Protein AF-A0A1V9G5M2-F1 (afdb_monomer_lite)

Structure (mmCIF, N/CA/C/O backbone):
data_AF-A0A1V9G5M2-F1
#
_entry.id   AF-A0A1V9G5M2-F1
#
loop_
_atom_site.group_PDB
_atom_site.id
_atom_site.type_symbol
_atom_site.label_atom_id
_atom_site.label_alt_id
_atom_site.label_comp_id
_atom_site.label_asym_id
_atom_site.label_entity_id
_atom_site.label_seq_id
_atom_site.pdbx_PDB_ins_code
_atom_site.Cartn_x
_atom_site.Cartn_y
_atom_site.Cartn_z
_atom_site.occupancy
_atom_site.B_iso_or_equiv
_atom_site.auth_seq_id
_atom_site.auth_comp_id
_atom_site.auth_asym_id
_atom_site.auth_atom_id
_atom_site.pdbx_PDB_model_num
ATOM 1 N N . MET A 1 1 ? -4.266 -12.851 -1.386 1.00 86.81 1 MET A N 1
ATOM 2 C CA . MET A 1 1 ? -3.115 -11.934 -1.390 1.00 86.81 1 MET A CA 1
ATOM 3 C C . MET A 1 1 ? -3.038 -11.320 -2.775 1.00 86.81 1 MET A C 1
ATOM 5 O O . MET A 1 1 ? -3.282 -12.050 -3.735 1.00 86.81 1 MET A O 1
ATOM 9 N N . ILE A 1 2 ? -2.770 -10.018 -2.894 1.00 88.94 2 ILE A N 1
ATOM 10 C CA . ILE A 1 2 ? -2.559 -9.374 -4.200 1.00 88.94 2 ILE A CA 1
ATOM 11 C C . ILE A 1 2 ? -1.249 -9.927 -4.759 1.00 88.94 2 ILE A C 1
ATOM 13 O O . ILE A 1 2 ? -0.195 -9.683 -4.173 1.00 88.94 2 ILE A O 1
ATOM 17 N N . LYS A 1 3 ? -1.291 -10.699 -5.852 1.00 91.75 3 LYS A N 1
ATOM 18 C CA . LYS A 1 3 ? -0.035 -11.123 -6.480 1.00 91.75 3 LYS A CA 1
ATOM 19 C C . LYS A 1 3 ? 0.574 -9.943 -7.215 1.00 91.75 3 LYS A C 1
ATOM 21 O O . LYS A 1 3 ? -0.113 -9.236 -7.955 1.00 91.75 3 LYS A O 1
ATOM 26 N N . HIS A 1 4 ? 1.863 -9.763 -6.999 1.00 92.88 4 HIS A N 1
ATOM 27 C CA . HIS A 1 4 ? 2.612 -8.639 -7.512 1.00 92.88 4 HIS A CA 1
ATOM 28 C C . HIS A 1 4 ? 4.048 -9.061 -7.832 1.00 92.88 4 HIS A C 1
ATOM 30 O O . HIS A 1 4 ? 4.513 -10.121 -7.408 1.00 92.88 4 HIS A O 1
ATOM 36 N N . SER A 1 5 ? 4.734 -8.251 -8.625 1.00 92.88 5 SER A N 1
ATOM 37 C CA . SER A 1 5 ? 6.151 -8.420 -8.936 1.00 92.88 5 SER A CA 1
ATOM 38 C C . SER A 1 5 ? 6.835 -7.065 -9.030 1.00 92.88 5 SER A C 1
ATOM 40 O O . SER A 1 5 ? 6.222 -6.074 -9.423 1.00 92.88 5 SER A O 1
ATOM 42 N N . PHE A 1 6 ? 8.117 -7.019 -8.683 1.00 93.12 6 PHE A N 1
ATOM 43 C CA . PHE A 1 6 ? 8.923 -5.803 -8.735 1.00 93.12 6 PHE A CA 1
ATOM 44 C C . PHE A 1 6 ? 9.865 -5.836 -9.932 1.00 93.12 6 PHE A C 1
ATOM 46 O O . PHE A 1 6 ? 10.410 -6.884 -10.279 1.00 93.12 6 PHE A O 1
ATOM 53 N N . ARG A 1 7 ? 10.048 -4.687 -10.580 1.00 89.88 7 ARG A N 1
ATOM 54 C CA . ARG A 1 7 ? 10.915 -4.541 -11.751 1.00 89.88 7 ARG A CA 1
ATOM 55 C C . ARG A 1 7 ? 11.611 -3.189 -11.753 1.00 89.88 7 ARG A C 1
ATOM 57 O O . ARG A 1 7 ? 11.073 -2.202 -11.260 1.00 89.88 7 ARG A O 1
ATOM 64 N N . ILE A 1 8 ? 12.786 -3.143 -12.365 1.00 91.12 8 ILE A N 1
ATOM 65 C CA . ILE A 1 8 ? 13.437 -1.892 -12.755 1.00 91.12 8 ILE A CA 1
ATOM 66 C C . ILE A 1 8 ? 13.091 -1.643 -14.224 1.00 91.12 8 ILE A C 1
ATOM 68 O O . ILE A 1 8 ? 13.206 -2.555 -15.042 1.00 91.12 8 ILE A O 1
ATOM 72 N N . ASN A 1 9 ? 12.602 -0.448 -14.554 1.00 86.75 9 ASN A N 1
ATOM 73 C CA . ASN A 1 9 ? 12.292 -0.085 -15.937 1.00 86.75 9 ASN A CA 1
ATOM 74 C C . ASN A 1 9 ? 13.562 0.289 -16.727 1.00 86.75 9 ASN A C 1
ATOM 76 O O . ASN A 1 9 ? 14.647 0.406 -16.161 1.00 86.75 9 ASN A O 1
ATOM 80 N N . GLU A 1 10 ? 13.423 0.520 -18.034 1.00 86.31 10 GLU A N 1
ATOM 81 C CA . GLU A 1 10 ? 14.544 0.900 -18.913 1.00 86.31 10 GLU A CA 1
ATOM 82 C C . GLU A 1 10 ? 15.256 2.191 -18.470 1.00 86.31 10 GLU A C 1
ATOM 84 O O . GLU A 1 10 ? 16.443 2.366 -18.724 1.00 86.31 10 GLU A O 1
ATOM 89 N N . GLY A 1 11 ? 14.558 3.072 -17.746 1.00 88.12 11 GLY A N 1
ATOM 90 C CA . GLY A 1 11 ? 15.117 4.290 -17.157 1.00 88.12 11 GLY A CA 1
ATOM 91 C C . GLY A 1 11 ? 15.847 4.077 -15.826 1.00 88.12 11 GLY A C 1
ATOM 92 O O . GLY A 1 11 ? 16.218 5.053 -15.175 1.00 88.12 11 GLY A O 1
ATOM 93 N N . GLY A 1 12 ? 16.021 2.832 -15.375 1.00 88.75 12 GLY A N 1
ATOM 94 C CA . GLY A 1 12 ? 16.691 2.526 -14.112 1.00 88.75 12 GLY A CA 1
ATOM 95 C C . GLY A 1 12 ? 15.874 2.918 -12.880 1.00 88.75 12 GLY A C 1
ATOM 96 O O . GLY A 1 12 ? 16.451 3.216 -11.832 1.00 88.75 12 GLY A O 1
ATOM 97 N N . LEU A 1 13 ? 14.544 2.977 -13.001 1.00 90.06 13 LEU A N 1
ATOM 98 C CA . LEU A 1 13 ? 13.635 3.351 -11.920 1.00 90.06 13 LEU A CA 1
ATOM 99 C C . LEU A 1 13 ? 12.807 2.148 -11.451 1.00 90.06 13 LEU A C 1
ATOM 101 O O . LEU A 1 13 ? 12.371 1.345 -12.281 1.00 90.06 13 LEU A O 1
ATOM 105 N N . PRO A 1 14 ? 12.557 2.028 -10.136 1.00 92.06 14 PRO A N 1
ATOM 106 C CA . PRO A 1 14 ? 11.776 0.935 -9.591 1.00 92.06 14 PRO A CA 1
ATOM 107 C C . PRO A 1 14 ? 10.295 1.100 -9.943 1.00 92.06 14 PRO A C 1
ATOM 109 O O . PRO A 1 14 ? 9.755 2.205 -9.925 1.00 92.06 14 PRO A O 1
ATOM 112 N N . GLY A 1 15 ? 9.627 -0.013 -10.217 1.00 88.62 15 GLY A N 1
ATOM 113 C CA . GLY A 1 15 ? 8.179 -0.097 -10.360 1.00 88.62 15 GLY A CA 1
ATOM 114 C C . GLY A 1 15 ? 7.674 -1.483 -9.976 1.00 88.62 15 GLY A C 1
ATOM 115 O O . GLY A 1 15 ? 8.453 -2.428 -9.836 1.00 88.62 15 GLY A O 1
ATOM 116 N N . PHE A 1 16 ? 6.360 -1.619 -9.836 1.00 85.69 16 PHE A N 1
ATOM 117 C CA . PHE A 1 16 ? 5.730 -2.909 -9.587 1.00 85.69 16 PHE A CA 1
ATOM 118 C C . PHE A 1 16 ? 4.610 -3.202 -10.580 1.00 85.69 16 PHE A C 1
ATOM 120 O O . PHE A 1 16 ? 4.028 -2.300 -11.182 1.00 85.69 16 PHE A O 1
ATOM 127 N N . ALA A 1 17 ? 4.357 -4.489 -10.782 1.00 87.19 17 ALA A N 1
ATOM 128 C CA . ALA A 1 17 ? 3.242 -5.034 -11.535 1.00 87.19 17 ALA A CA 1
ATOM 129 C C . ALA A 1 17 ? 2.321 -5.784 -10.575 1.00 87.19 17 ALA A C 1
ATOM 131 O O . ALA A 1 17 ? 2.782 -6.344 -9.584 1.00 87.19 17 ALA A O 1
ATOM 132 N N . ILE A 1 18 ? 1.041 -5.846 -10.906 1.00 89.12 18 ILE A N 1
ATOM 133 C CA . ILE A 1 18 ? 0.003 -6.535 -10.136 1.00 89.12 18 ILE A CA 1
ATOM 134 C C . ILE A 1 18 ? -0.871 -7.359 -11.080 1.00 89.12 18 ILE A C 1
ATOM 136 O O . ILE A 1 18 ? -0.836 -7.159 -12.296 1.00 89.12 18 ILE A O 1
ATOM 140 N N . GLU A 1 19 ? -1.653 -8.297 -10.544 1.00 88.94 19 GLU A N 1
ATOM 141 C CA . GLU A 1 19 ? -2.654 -9.007 -11.353 1.00 88.94 19 GLU A CA 1
ATOM 142 C C . GLU A 1 19 ? -3.618 -8.018 -12.025 1.00 88.94 19 GLU A C 1
ATOM 144 O O . GLU A 1 19 ? -4.056 -7.053 -11.401 1.00 88.94 19 GLU A O 1
ATOM 149 N N . ASN A 1 20 ? -4.010 -8.298 -13.276 1.00 85.56 20 ASN A N 1
ATOM 150 C CA . ASN A 1 20 ? -4.823 -7.384 -14.087 1.00 85.56 20 ASN A CA 1
ATOM 151 C C . ASN A 1 20 ? -6.133 -6.969 -13.407 1.00 85.56 20 ASN A C 1
ATOM 153 O O . ASN A 1 20 ? -6.572 -5.847 -13.569 1.00 85.56 20 ASN A O 1
ATOM 157 N N . LYS A 1 21 ? -6.750 -7.834 -12.595 1.00 86.44 21 LYS A N 1
ATOM 158 C CA . LYS A 1 21 ? -7.976 -7.482 -11.859 1.00 86.44 21 LYS A CA 1
ATOM 159 C C . LYS A 1 21 ? -7.779 -6.412 -10.782 1.00 86.44 21 LYS A C 1
ATOM 161 O O . LYS A 1 21 ? -8.771 -5.983 -10.227 1.00 86.44 21 LYS A O 1
ATOM 166 N N . TYR A 1 22 ? -6.544 -6.036 -10.455 1.00 87.56 22 TYR A N 1
ATOM 167 C CA . TYR A 1 22 ? -6.212 -4.971 -9.509 1.00 87.56 22 TYR A CA 1
ATOM 168 C C . TYR A 1 22 ? -5.559 -3.774 -10.196 1.00 87.56 22 TYR A C 1
ATOM 170 O O . TYR A 1 22 ? -5.018 -2.931 -9.496 1.00 87.56 22 TYR A O 1
ATOM 178 N N . TRP A 1 23 ? -5.573 -3.699 -11.533 1.00 85.19 23 TRP A N 1
ATOM 179 C CA . TRP A 1 23 ? -4.812 -2.727 -12.330 1.00 85.19 23 TRP A CA 1
ATOM 180 C C . TRP A 1 23 ? -4.913 -1.272 -11.834 1.00 85.19 23 TRP A C 1
ATOM 182 O O . TRP A 1 23 ? -3.925 -0.551 -11.901 1.00 85.19 23 TRP A O 1
ATOM 192 N N . MET A 1 24 ? -6.048 -0.877 -11.252 1.00 83.81 24 MET A N 1
ATOM 193 C CA . MET A 1 24 ? -6.274 0.428 -10.614 1.00 83.81 24 MET A CA 1
ATOM 194 C C . MET A 1 24 ? -5.250 0.779 -9.517 1.00 83.81 24 MET A C 1
ATOM 196 O O . MET A 1 24 ? -4.924 1.940 -9.306 1.00 83.81 24 MET A O 1
ATOM 200 N N . LEU A 1 25 ? -4.677 -0.214 -8.828 1.00 85.94 25 LEU A N 1
ATOM 201 C CA . LEU A 1 25 ? -3.652 0.014 -7.802 1.00 85.94 25 LEU A CA 1
ATOM 202 C C . LEU A 1 25 ? -2.294 0.422 -8.381 1.00 85.94 25 LEU A C 1
ATOM 204 O O . LEU A 1 25 ? -1.402 0.785 -7.612 1.00 85.94 25 LEU A O 1
ATOM 208 N N . MET A 1 26 ? -2.108 0.365 -9.705 1.00 83.62 26 MET A N 1
ATOM 209 C CA . MET A 1 26 ? -0.888 0.882 -10.325 1.00 83.62 26 MET A CA 1
ATOM 210 C C . MET A 1 26 ? -0.707 2.369 -10.012 1.00 83.62 26 MET A C 1
ATOM 212 O O . MET A 1 26 ? 0.412 2.768 -9.735 1.00 83.62 26 MET A O 1
ATOM 216 N N . ASP A 1 27 ? -1.774 3.161 -9.906 1.00 83.50 27 ASP A N 1
ATOM 217 C CA . ASP A 1 27 ? -1.669 4.606 -9.643 1.00 83.50 27 ASP A CA 1
ATOM 218 C C . ASP A 1 27 ? -1.227 4.951 -8.210 1.00 83.50 27 ASP A C 1
ATOM 220 O O . ASP A 1 27 ? -0.862 6.092 -7.919 1.00 83.50 27 ASP A O 1
ATOM 224 N N . LEU A 1 28 ? -1.235 3.972 -7.298 1.00 82.81 28 LEU A N 1
ATOM 225 C CA . LEU A 1 28 ? -0.727 4.131 -5.932 1.00 82.81 28 LEU A CA 1
ATOM 226 C C . LEU A 1 28 ? 0.792 3.949 -5.841 1.00 82.81 28 LEU A C 1
ATOM 228 O O . LEU A 1 28 ? 1.372 4.124 -4.765 1.00 82.81 28 LEU A O 1
ATOM 232 N N . HIS A 1 29 ? 1.458 3.547 -6.929 1.00 80.12 29 HIS A N 1
ATOM 233 C CA . HIS A 1 29 ? 2.867 3.170 -6.900 1.00 80.12 29 HIS A CA 1
ATOM 234 C C . HIS A 1 2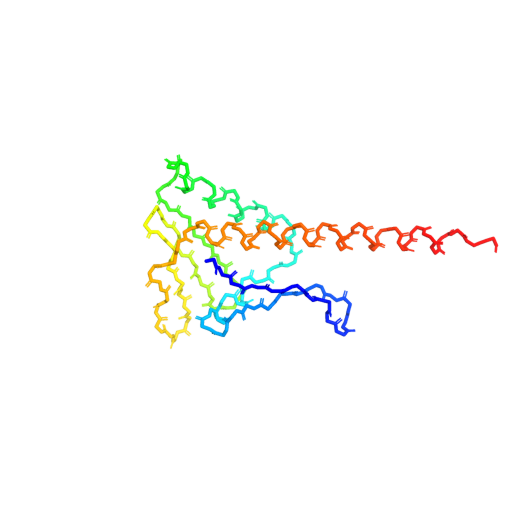9 ? 3.814 4.370 -6.717 1.00 80.12 29 HIS A C 1
ATOM 236 O O . HIS A 1 29 ? 4.436 4.888 -7.639 1.00 80.12 29 HIS A O 1
ATOM 242 N N . THR A 1 30 ? 3.974 4.824 -5.478 1.00 88.12 30 THR A N 1
ATOM 243 C CA . THR A 1 30 ? 4.971 5.839 -5.126 1.00 88.12 30 THR A CA 1
ATOM 244 C C . THR A 1 30 ? 6.366 5.242 -4.973 1.00 88.12 30 THR A C 1
ATOM 246 O O . THR A 1 30 ? 6.530 4.131 -4.481 1.00 88.12 30 THR A O 1
ATOM 249 N N . ARG A 1 31 ? 7.403 5.999 -5.338 1.00 91.06 31 ARG A N 1
ATOM 250 C CA . ARG A 1 31 ? 8.804 5.676 -5.008 1.00 91.06 31 ARG A CA 1
ATOM 251 C C . ARG A 1 31 ? 9.307 6.429 -3.773 1.00 91.06 31 ARG A C 1
ATOM 253 O O . ARG A 1 31 ? 10.437 6.207 -3.347 1.00 91.06 31 ARG A O 1
ATOM 260 N N . ASP A 1 32 ? 8.498 7.321 -3.192 1.00 92.19 32 ASP A N 1
ATOM 261 C CA . ASP A 1 32 ? 8.858 8.022 -1.959 1.00 92.19 32 ASP A CA 1
ATOM 262 C C . ASP A 1 32 ? 8.661 7.085 -0.761 1.00 92.19 32 ASP A C 1
ATOM 264 O O . ASP A 1 32 ? 7.545 6.832 -0.302 1.00 92.19 32 ASP A O 1
ATOM 268 N N . ILE A 1 33 ? 9.780 6.600 -0.223 1.00 94.50 33 ILE A N 1
ATOM 269 C CA . ILE A 1 33 ? 9.833 5.717 0.949 1.00 94.50 33 ILE A CA 1
ATOM 270 C C . ILE A 1 33 ? 9.047 6.283 2.143 1.00 94.50 33 ILE A C 1
ATOM 272 O O . ILE A 1 33 ? 8.479 5.514 2.920 1.00 94.50 33 ILE A O 1
ATOM 276 N N . ARG A 1 34 ? 8.998 7.609 2.325 1.00 94.94 34 ARG A N 1
ATOM 277 C CA . ARG A 1 34 ? 8.277 8.227 3.450 1.00 94.94 34 ARG A CA 1
ATOM 278 C C . ARG A 1 34 ? 6.771 8.069 3.290 1.00 94.94 34 ARG A C 1
ATOM 280 O O . ARG A 1 34 ? 6.095 7.780 4.274 1.00 94.94 34 ARG A O 1
ATOM 287 N N . ILE A 1 35 ? 6.269 8.212 2.065 1.00 93.25 35 ILE A N 1
ATOM 288 C CA . ILE A 1 35 ? 4.853 8.007 1.746 1.00 93.25 35 ILE A CA 1
ATOM 289 C C . ILE A 1 35 ? 4.493 6.533 1.939 1.00 93.25 35 ILE A C 1
ATOM 291 O O . ILE A 1 35 ? 3.535 6.239 2.648 1.00 93.25 35 ILE A O 1
ATOM 295 N N . VAL A 1 36 ? 5.306 5.604 1.423 1.00 94.88 36 VAL A N 1
ATOM 296 C CA . VAL A 1 36 ? 5.076 4.158 1.616 1.00 94.88 36 VAL A CA 1
ATOM 297 C C . VAL A 1 36 ? 5.030 3.791 3.104 1.00 94.88 36 VAL A C 1
ATOM 299 O O . VAL A 1 36 ? 4.122 3.089 3.541 1.00 94.88 36 VAL A O 1
ATOM 302 N N . LYS A 1 37 ? 5.962 4.308 3.917 1.00 96.56 37 LYS A N 1
ATOM 303 C CA . LYS A 1 37 ? 5.963 4.094 5.375 1.00 96.56 37 LYS A CA 1
ATOM 304 C C . LYS A 1 37 ? 4.716 4.651 6.060 1.00 96.56 37 LYS A C 1
ATOM 306 O O . LYS A 1 37 ? 4.207 4.012 6.976 1.00 96.56 37 LYS A O 1
ATOM 311 N N . LYS A 1 38 ? 4.236 5.826 5.636 1.00 95.81 38 LYS A N 1
ATOM 312 C CA . LYS A 1 38 ? 2.989 6.402 6.154 1.00 95.81 38 LYS A CA 1
ATOM 313 C C . LYS A 1 38 ? 1.807 5.481 5.846 1.00 95.81 38 LYS A C 1
ATOM 315 O O . LYS A 1 38 ? 1.076 5.143 6.764 1.00 95.81 38 LYS A O 1
ATOM 320 N N . ILE A 1 39 ? 1.680 5.022 4.600 1.00 95.12 39 ILE A N 1
ATOM 321 C CA . ILE A 1 39 ? 0.607 4.109 4.180 1.00 95.12 39 ILE A CA 1
ATOM 322 C C . ILE A 1 39 ? 0.621 2.822 5.013 1.00 95.12 39 ILE A C 1
ATOM 324 O O . ILE A 1 39 ? -0.413 2.419 5.533 1.00 95.12 39 ILE A O 1
ATOM 328 N N . ILE A 1 40 ? 1.792 2.201 5.189 1.00 97.25 40 ILE A N 1
ATOM 329 C CA . ILE A 1 40 ? 1.943 1.000 6.028 1.00 97.25 40 ILE A CA 1
ATOM 330 C C . ILE A 1 40 ? 1.434 1.260 7.445 1.00 97.25 40 ILE A C 1
ATOM 332 O O . ILE A 1 40 ? 0.646 0.470 7.955 1.00 97.25 40 ILE A O 1
ATOM 336 N N . LYS A 1 41 ? 1.852 2.373 8.057 1.00 97.75 41 LYS A N 1
ATOM 337 C CA . LYS A 1 41 ? 1.430 2.734 9.411 1.00 97.75 41 LYS A CA 1
ATOM 338 C C . LYS A 1 41 ? -0.085 2.927 9.495 1.00 97.75 41 LYS A C 1
ATOM 340 O O . LYS A 1 41 ? -0.703 2.412 10.417 1.00 97.75 41 LYS A O 1
ATOM 345 N N . ASP A 1 42 ? -0.677 3.635 8.537 1.00 96.88 42 ASP A N 1
ATOM 346 C CA . ASP A 1 42 ? -2.119 3.889 8.518 1.00 96.88 42 ASP A CA 1
ATOM 347 C C . ASP A 1 42 ? -2.914 2.569 8.400 1.00 96.88 42 ASP A C 1
ATOM 349 O O . ASP A 1 42 ? -3.904 2.372 9.104 1.00 96.88 42 ASP A O 1
ATOM 353 N N . LEU A 1 43 ? -2.445 1.623 7.576 1.00 97.25 43 LEU A N 1
ATOM 354 C CA . LEU A 1 43 ? -3.040 0.285 7.448 1.00 97.25 43 LEU A CA 1
ATOM 355 C C . LEU A 1 43 ? -2.884 -0.557 8.725 1.00 97.25 43 LEU A C 1
ATOM 357 O O . LEU A 1 43 ? -3.815 -1.263 9.109 1.00 97.25 43 LEU A O 1
ATOM 361 N N . GLU A 1 44 ? -1.728 -0.489 9.390 1.00 98.06 44 GLU A N 1
ATOM 362 C CA . GLU A 1 44 ? -1.499 -1.155 10.679 1.00 98.06 44 GLU A CA 1
ATOM 363 C C . GLU A 1 44 ? -2.421 -0.598 11.769 1.00 98.06 44 GLU A C 1
ATOM 365 O O . GLU A 1 44 ? -3.015 -1.378 12.510 1.00 98.06 44 GLU A O 1
ATOM 370 N N . SER A 1 45 ? -2.614 0.722 11.823 1.00 97.94 45 SER A N 1
ATOM 371 C CA . SER A 1 45 ? -3.551 1.351 12.760 1.00 97.94 45 SER A CA 1
ATOM 372 C C . SER A 1 45 ? -5.001 0.913 12.521 1.00 97.94 45 SER A C 1
ATOM 374 O O . SER A 1 45 ? -5.733 0.723 13.489 1.00 97.94 45 SER A O 1
ATOM 376 N N . VAL A 1 46 ? -5.418 0.687 11.268 1.00 97.62 46 VAL A N 1
ATOM 377 C CA . VAL A 1 46 ? -6.740 0.100 10.964 1.00 97.62 46 VAL A CA 1
ATOM 378 C C . VAL A 1 46 ? -6.835 -1.345 11.458 1.00 97.62 46 VAL A C 1
ATOM 380 O O . VAL A 1 46 ? -7.833 -1.723 12.062 1.00 97.62 46 VAL A O 1
ATOM 383 N N . ILE A 1 47 ? -5.809 -2.167 11.214 1.00 96.81 47 ILE A N 1
ATOM 384 C CA . ILE A 1 47 ? -5.795 -3.582 11.633 1.00 96.81 47 ILE A CA 1
ATOM 385 C C . ILE A 1 47 ? -5.812 -3.720 13.160 1.00 96.81 47 ILE A C 1
ATOM 387 O O . ILE A 1 47 ? -6.425 -4.647 13.684 1.00 96.81 47 ILE A O 1
ATOM 391 N N . ASN A 1 48 ? -5.157 -2.798 13.864 1.00 97.00 48 ASN A N 1
ATOM 392 C CA . ASN A 1 48 ? -5.075 -2.780 15.322 1.00 97.00 48 ASN A CA 1
ATOM 393 C C . ASN A 1 48 ? -6.258 -2.055 15.995 1.00 97.00 48 ASN A C 1
ATOM 395 O O . ASN A 1 48 ? -6.205 -1.828 17.203 1.00 97.00 48 ASN A O 1
ATOM 399 N N . ASP A 1 49 ? -7.296 -1.673 15.239 1.00 95.44 49 ASP A N 1
ATOM 400 C CA . ASP A 1 49 ? -8.455 -0.901 15.715 1.00 95.44 49 ASP A CA 1
ATOM 401 C C . ASP A 1 49 ? -8.076 0.429 16.419 1.00 95.44 49 ASP A C 1
ATOM 403 O O . ASP A 1 49 ? -8.821 0.952 17.250 1.00 95.44 49 ASP A O 1
ATOM 407 N N . GLU A 1 50 ? -6.917 1.011 16.090 1.00 97.38 50 GLU A N 1
ATOM 408 C CA . GLU A 1 50 ? -6.483 2.322 16.600 1.00 97.38 50 GLU A CA 1
ATOM 409 C C . GLU A 1 50 ? -7.231 3.470 15.908 1.00 97.38 50 GLU A C 1
ATOM 411 O O . GLU A 1 50 ? -7.445 4.533 16.496 1.00 97.38 50 GLU A O 1
ATOM 416 N N . VAL A 1 51 ? -7.623 3.250 14.650 1.00 95.81 51 VAL A N 1
ATOM 417 C CA . VAL A 1 51 ? -8.445 4.157 13.846 1.00 95.81 51 VAL A CA 1
ATOM 418 C C . VAL A 1 51 ? -9.541 3.369 13.135 1.00 95.81 51 VAL A C 1
ATOM 420 O O . VAL A 1 51 ? -9.356 2.212 12.768 1.00 95.81 51 VAL A O 1
ATOM 423 N N . GLU A 1 52 ? -10.688 4.006 12.906 1.00 95.75 52 GLU A N 1
ATOM 424 C CA . GLU A 1 52 ? -11.820 3.365 12.224 1.00 95.75 52 GLU A CA 1
ATOM 425 C C . GLU A 1 52 ? -11.545 3.139 10.730 1.00 95.75 52 GLU A C 1
ATOM 427 O O . GLU A 1 52 ? -11.923 2.107 10.164 1.00 95.75 52 GLU A O 1
ATOM 432 N N . LYS A 1 53 ? -10.880 4.111 10.096 1.00 95.81 53 LYS A N 1
ATOM 433 C CA . LYS A 1 53 ? -10.532 4.069 8.681 1.00 95.81 53 LYS A CA 1
ATOM 434 C C . LYS A 1 53 ? -9.238 4.814 8.360 1.00 95.81 53 LYS A C 1
ATOM 436 O O . LYS A 1 53 ? -8.858 5.746 9.067 1.00 95.81 53 LYS A O 1
ATOM 441 N N . ALA A 1 54 ? -8.608 4.408 7.264 1.00 95.81 54 ALA A N 1
ATOM 442 C CA . ALA A 1 54 ? -7.473 5.066 6.635 1.00 95.81 54 ALA A CA 1
ATOM 443 C C . ALA A 1 54 ? -7.799 5.402 5.178 1.00 95.81 54 ALA A C 1
ATOM 445 O O . ALA A 1 54 ? -8.389 4.593 4.461 1.00 95.81 54 ALA A O 1
ATOM 446 N N . GLU A 1 55 ? -7.374 6.583 4.750 1.00 93.81 55 GLU A N 1
ATOM 447 C CA . GLU A 1 55 ? -7.608 7.123 3.415 1.00 93.81 55 GLU A CA 1
ATOM 448 C C . GLU A 1 55 ? -6.259 7.293 2.709 1.00 93.81 55 GLU A C 1
ATOM 450 O O . GLU A 1 55 ? -5.341 7.928 3.241 1.00 93.81 55 GLU A O 1
ATOM 455 N N . ILE A 1 56 ? -6.108 6.672 1.540 1.00 91.88 56 ILE A N 1
ATOM 456 C CA . ILE A 1 56 ? -4.857 6.638 0.779 1.00 91.88 56 ILE A CA 1
ATOM 457 C C . ILE A 1 56 ? -5.118 7.208 -0.612 1.00 91.88 56 ILE A C 1
ATOM 459 O O . ILE A 1 56 ? -5.849 6.622 -1.409 1.00 91.88 56 ILE A O 1
ATOM 463 N N . GLU A 1 57 ? -4.482 8.335 -0.912 1.00 87.94 57 GLU A N 1
ATOM 464 C CA . GLU A 1 57 ? -4.557 8.992 -2.217 1.00 87.94 57 GLU A CA 1
ATOM 465 C C . GLU A 1 57 ? -3.424 8.519 -3.139 1.00 87.94 57 GLU A C 1
ATOM 467 O O . GLU A 1 57 ? -2.252 8.470 -2.750 1.00 87.94 57 GLU A O 1
ATOM 472 N N . GLY A 1 58 ? -3.786 8.158 -4.369 1.00 82.38 58 GLY A N 1
ATOM 473 C CA . GLY A 1 58 ? -2.877 7.953 -5.491 1.00 82.38 58 GLY A CA 1
ATOM 474 C C . GLY A 1 58 ? -2.545 9.257 -6.211 1.00 82.38 58 GLY A C 1
ATOM 475 O O . GLY A 1 58 ? -2.983 10.334 -5.819 1.00 82.38 58 GLY A O 1
ATOM 476 N N . TYR A 1 59 ? -1.749 9.159 -7.275 1.00 71.75 59 TYR A N 1
ATOM 477 C CA . TYR A 1 59 ? -1.212 10.347 -7.946 1.00 71.75 59 TYR A CA 1
ATOM 478 C C . TYR A 1 59 ? -2.188 11.057 -8.885 1.00 71.75 59 TYR A C 1
ATOM 480 O O . TYR A 1 59 ? -2.156 12.283 -8.935 1.00 71.75 59 TYR A O 1
ATOM 488 N N . ASP A 1 60 ? -3.032 10.312 -9.604 1.00 66.06 60 ASP A N 1
ATOM 489 C CA . ASP A 1 60 ? -3.857 10.896 -10.669 1.00 66.0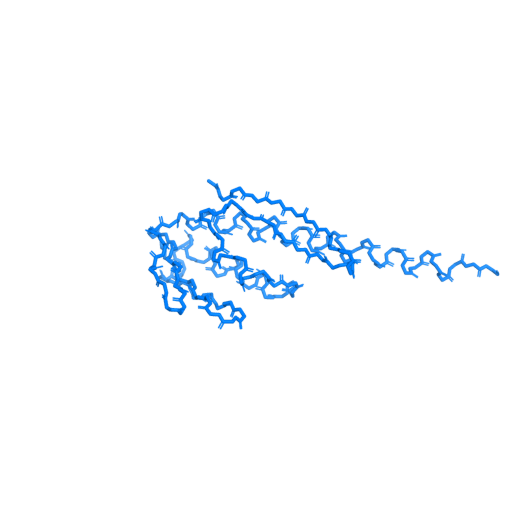6 60 ASP A CA 1
ATOM 490 C C . ASP A 1 60 ? -5.363 10.782 -10.406 1.00 66.06 60 ASP A C 1
ATOM 492 O O . ASP A 1 60 ? -6.074 11.779 -10.503 1.00 66.06 60 ASP A O 1
ATOM 496 N N . ILE A 1 61 ? -5.875 9.590 -10.082 1.00 66.88 61 ILE A N 1
ATOM 497 C CA . ILE A 1 61 ? -7.334 9.355 -10.082 1.00 66.88 61 ILE A CA 1
ATOM 498 C C . ILE A 1 61 ? -7.825 8.335 -9.055 1.00 66.88 61 ILE A C 1
ATOM 500 O O . ILE A 1 61 ? -9.032 8.103 -8.958 1.00 66.88 61 ILE A O 1
ATOM 504 N N . THR A 1 62 ? -6.905 7.713 -8.319 1.00 83.31 62 THR A N 1
ATOM 505 C CA . THR A 1 62 ? -7.206 6.566 -7.464 1.00 83.31 62 THR A CA 1
ATOM 506 C C . THR A 1 62 ? -7.183 6.965 -5.996 1.00 83.31 62 THR A C 1
ATOM 508 O O . THR A 1 62 ? -6.217 7.552 -5.518 1.00 83.31 62 THR A O 1
ATOM 511 N N . TYR A 1 63 ? -8.236 6.610 -5.272 1.00 88.50 63 TYR A N 1
ATOM 512 C CA . TYR A 1 63 ? -8.384 6.795 -3.835 1.00 88.50 63 TYR A CA 1
ATOM 513 C C . TYR A 1 63 ? -8.750 5.454 -3.197 1.00 88.50 63 TYR A C 1
ATOM 515 O O . TYR A 1 63 ? -9.573 4.715 -3.735 1.00 88.50 63 TYR A O 1
ATOM 523 N N . VAL A 1 64 ? -8.141 5.110 -2.065 1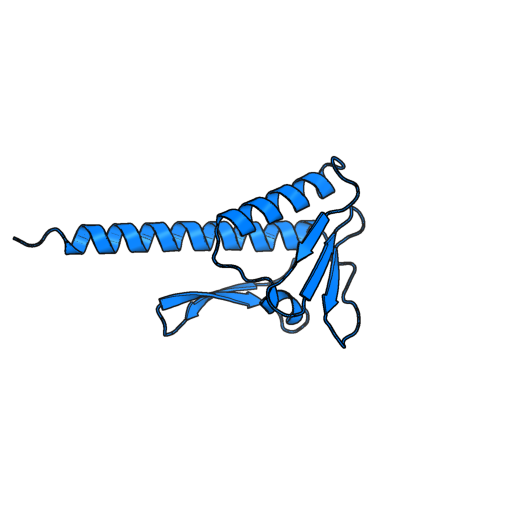.00 92.44 64 VAL A N 1
ATOM 524 C CA . VAL A 1 64 ? -8.434 3.872 -1.337 1.00 92.44 64 VAL A CA 1
ATOM 525 C C . VAL A 1 64 ? -8.877 4.198 0.077 1.00 92.44 64 VAL A C 1
ATOM 527 O O . VAL A 1 64 ? -8.139 4.828 0.829 1.00 92.44 64 VAL A O 1
ATOM 530 N N . GLU A 1 65 ? -10.055 3.712 0.456 1.00 94.44 65 GLU A N 1
ATOM 531 C CA . GLU A 1 65 ? -10.536 3.751 1.837 1.00 94.44 65 GLU A CA 1
ATOM 532 C C . GLU A 1 65 ? -10.420 2.355 2.443 1.00 94.44 65 GLU A C 1
ATOM 534 O O . GLU A 1 65 ? -11.029 1.407 1.950 1.00 94.44 65 GLU A O 1
ATOM 539 N N . CYS A 1 66 ? -9.649 2.217 3.516 1.00 96.25 66 CYS A N 1
ATOM 540 C CA . CYS A 1 66 ? -9.488 0.970 4.252 1.00 96.25 66 CYS A CA 1
ATOM 541 C C . CYS A 1 66 ? -10.129 1.077 5.632 1.00 96.25 66 CYS A C 1
ATOM 543 O O . CYS A 1 66 ? -9.821 1.988 6.392 1.00 96.25 66 CYS A O 1
ATOM 545 N N . SER A 1 67 ? -10.965 0.102 5.977 1.00 96.50 67 SER A N 1
ATOM 546 C CA . SER A 1 67 ? -11.503 -0.117 7.325 1.00 96.50 67 SER A CA 1
ATOM 547 C C . SER A 1 67 ? -11.262 -1.567 7.738 1.00 96.50 67 SER A C 1
ATOM 549 O O . SER A 1 67 ? -10.847 -2.385 6.916 1.00 96.50 67 SER A O 1
ATOM 551 N N . LYS A 1 68 ? -11.609 -1.949 8.970 1.00 93.88 68 LYS A N 1
ATOM 552 C CA . LYS A 1 68 ? -11.534 -3.355 9.420 1.00 93.88 68 LYS A CA 1
ATOM 553 C C . LYS A 1 68 ? -12.269 -4.359 8.515 1.00 93.88 68 LYS A C 1
ATOM 555 O O . LYS A 1 68 ? -11.943 -5.542 8.510 1.00 93.88 68 LYS A O 1
ATOM 560 N N . ASN A 1 69 ? -13.247 -3.895 7.731 1.00 94.38 69 ASN A N 1
ATOM 561 C CA . ASN A 1 69 ? -14.025 -4.729 6.813 1.00 94.38 69 ASN A CA 1
ATOM 562 C C . ASN A 1 69 ? -13.328 -4.951 5.457 1.00 94.38 69 ASN A C 1
ATOM 564 O O . ASN A 1 69 ? -13.808 -5.738 4.641 1.00 94.38 69 ASN A O 1
ATOM 568 N N . GLY A 1 70 ? -12.213 -4.264 5.206 1.00 95.81 70 GLY A N 1
ATOM 569 C CA . GLY A 1 70 ? -11.486 -4.285 3.945 1.00 95.81 70 GLY A CA 1
ATOM 570 C C . GLY A 1 70 ? -11.273 -2.892 3.360 1.00 95.81 70 GLY A C 1
ATOM 571 O O . GLY A 1 70 ? -11.727 -1.881 3.897 1.00 95.81 70 GLY A O 1
ATOM 572 N N . CYS A 1 71 ? -10.566 -2.873 2.238 1.00 94.75 71 CYS A N 1
ATOM 573 C CA . CYS A 1 71 ? -10.280 -1.703 1.432 1.00 94.75 71 CYS A CA 1
ATOM 574 C C . CYS A 1 71 ? -11.200 -1.643 0.211 1.00 94.75 71 CYS A C 1
ATOM 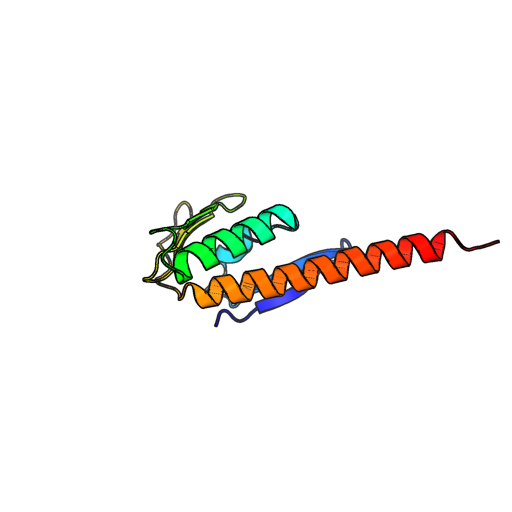576 O O . CYS A 1 71 ? -11.403 -2.653 -0.476 1.00 94.75 71 CYS A O 1
ATOM 578 N N . LEU A 1 72 ? -11.718 -0.449 -0.054 1.00 93.56 72 LEU A N 1
ATOM 579 C CA . LEU A 1 72 ? -12.461 -0.073 -1.249 1.00 93.56 72 LEU A CA 1
ATOM 580 C C . LEU A 1 72 ? -11.585 0.854 -2.091 1.00 93.56 72 LEU A C 1
ATOM 582 O O . LEU A 1 72 ? -11.010 1.805 -1.567 1.00 93.56 72 LEU A O 1
ATOM 586 N N . ILE A 1 73 ? -11.473 0.563 -3.383 1.00 90.81 73 ILE A N 1
ATOM 587 C CA . ILE A 1 73 ? -10.702 1.349 -4.348 1.00 90.81 73 ILE A CA 1
ATOM 588 C C . ILE A 1 73 ? -11.685 2.133 -5.208 1.00 90.81 73 ILE A C 1
ATOM 590 O O . ILE A 1 73 ? -12.600 1.553 -5.796 1.00 90.81 73 ILE A O 1
ATOM 594 N N . TYR A 1 74 ? -11.469 3.436 -5.296 1.00 88.31 74 TYR A N 1
ATOM 595 C CA . TYR A 1 74 ? -12.264 4.382 -6.058 1.00 88.31 74 TYR A CA 1
ATOM 596 C C . TYR A 1 74 ? -11.391 4.981 -7.152 1.00 88.31 74 TYR A C 1
ATOM 598 O O . TYR A 1 74 ? -10.307 5.482 -6.863 1.00 88.31 74 TYR A O 1
ATOM 606 N N . CYS A 1 75 ? -11.880 4.967 -8.387 1.00 81.50 75 CYS A N 1
ATOM 607 C CA . CYS A 1 75 ? -11.223 5.607 -9.520 1.00 81.50 75 CYS A CA 1
ATOM 608 C C . CYS A 1 75 ? -12.185 6.598 -10.172 1.00 81.50 75 CYS A C 1
ATOM 610 O O . CYS A 1 75 ? -13.388 6.342 -10.262 1.00 81.50 75 CYS A O 1
ATOM 612 N N . SER A 1 76 ? -11.677 7.738 -10.642 1.00 70.75 76 SER A N 1
ATOM 613 C CA . SER A 1 76 ? -12.523 8.709 -11.339 1.00 70.75 76 SER A CA 1
ATOM 614 C C . SER A 1 76 ? -13.105 8.096 -12.620 1.00 70.75 76 SER A C 1
ATOM 616 O O . SER A 1 76 ? -12.372 7.835 -13.572 1.00 70.75 76 SER A O 1
ATOM 618 N N . GLY A 1 77 ? -14.424 7.900 -12.659 1.00 66.38 77 GLY A N 1
ATOM 619 C CA . GLY A 1 77 ? -15.130 7.426 -13.852 1.00 66.38 77 GLY A CA 1
ATOM 620 C C . GLY A 1 77 ? -15.287 5.907 -13.987 1.00 66.38 77 GLY A C 1
ATOM 621 O O . GLY A 1 77 ? -15.841 5.479 -14.996 1.00 66.38 77 GLY A O 1
ATOM 622 N N . GLU A 1 78 ? -14.873 5.109 -12.997 1.00 64.56 78 GLU A N 1
ATOM 623 C CA . GLU A 1 78 ? -15.094 3.652 -12.974 1.00 64.56 78 GLU A CA 1
ATOM 624 C C . GLU A 1 78 ? -15.799 3.163 -11.696 1.00 64.56 78 GLU A C 1
ATOM 626 O O . GLU A 1 78 ? -15.922 3.892 -10.708 1.00 64.56 78 GLU A O 1
ATOM 631 N N . ASP A 1 79 ? -16.276 1.912 -11.739 1.00 67.56 79 ASP A N 1
ATOM 632 C CA . ASP A 1 79 ? -16.869 1.207 -10.602 1.00 67.56 79 ASP A CA 1
ATOM 633 C C . ASP A 1 79 ? -15.874 1.057 -9.439 1.00 67.56 79 ASP A C 1
ATOM 635 O O . ASP A 1 79 ? -14.670 0.870 -9.619 1.00 67.56 79 ASP A O 1
ATOM 639 N N . THR A 1 80 ? -16.399 1.084 -8.214 1.00 80.88 80 THR A N 1
ATOM 640 C CA . THR A 1 80 ? -15.630 0.802 -6.996 1.00 80.88 80 THR A CA 1
ATOM 641 C C . THR A 1 80 ? -15.202 -0.668 -6.953 1.00 80.88 80 THR A C 1
ATOM 643 O O . THR A 1 80 ? -16.024 -1.567 -7.134 1.00 80.88 80 THR A O 1
ATOM 646 N N . MET A 1 81 ? -13.935 -0.937 -6.631 1.00 87.19 81 MET A N 1
ATOM 647 C CA . MET A 1 81 ? -13.428 -2.299 -6.435 1.00 87.19 81 MET A CA 1
ATOM 648 C C . MET A 1 81 ? -13.274 -2.625 -4.946 1.00 87.19 81 MET A C 1
ATOM 650 O O . MET A 1 81 ? -12.547 -1.944 -4.227 1.00 87.19 81 MET A O 1
ATOM 654 N N . GLY A 1 82 ? -13.908 -3.710 -4.488 1.00 87.50 82 GLY A N 1
ATOM 655 C CA . GLY A 1 82 ? -13.738 -4.245 -3.132 1.00 87.50 82 GLY A CA 1
ATOM 656 C C . GLY A 1 82 ? -14.983 -4.954 -2.576 1.00 87.50 82 GLY A C 1
ATOM 657 O O . GLY A 1 82 ? -15.929 -5.190 -3.327 1.00 87.50 82 GLY A O 1
ATOM 658 N N . PRO A 1 83 ? -14.989 -5.330 -1.280 1.00 93.06 83 PRO A N 1
ATOM 659 C CA . PRO A 1 83 ? -13.914 -5.139 -0.304 1.00 93.06 83 PRO A CA 1
ATOM 660 C C . PRO A 1 83 ? -12.746 -6.117 -0.509 1.00 93.06 83 PRO A C 1
ATOM 662 O O . PRO A 1 83 ? -12.932 -7.323 -0.677 1.00 93.06 83 PRO A O 1
ATOM 665 N N . ILE A 1 84 ? -11.520 -5.595 -0.470 1.00 93.62 84 ILE A N 1
ATOM 666 C CA . ILE A 1 84 ? -10.280 -6.386 -0.485 1.00 93.62 84 ILE A CA 1
ATOM 667 C C . ILE A 1 84 ? -9.715 -6.432 0.943 1.00 93.62 84 ILE A C 1
ATOM 669 O O . ILE A 1 84 ? -9.707 -5.400 1.604 1.00 93.62 84 ILE A O 1
ATOM 673 N N . PRO A 1 85 ? -9.205 -7.567 1.452 1.00 96.75 85 PRO A N 1
ATOM 674 C CA . PRO A 1 85 ? -8.642 -7.616 2.803 1.00 96.75 85 PRO A CA 1
ATOM 675 C C . PRO A 1 85 ? -7.525 -6.584 3.027 1.00 96.75 85 PRO A C 1
ATOM 677 O O . PRO A 1 85 ? -6.574 -6.534 2.244 1.00 96.75 85 PRO A O 1
ATOM 680 N N . VAL A 1 86 ? -7.597 -5.821 4.127 1.00 96.56 86 VAL A N 1
ATOM 681 C CA . VAL A 1 86 ? -6.594 -4.792 4.490 1.00 96.56 86 VAL A CA 1
ATOM 682 C C . VAL A 1 86 ? -5.189 -5.382 4.561 1.00 96.56 86 VAL A C 1
ATOM 684 O O . VAL A 1 86 ? -4.233 -4.790 4.064 1.00 96.56 86 VAL A O 1
ATOM 687 N N . GLN A 1 87 ? -5.073 -6.606 5.087 1.00 97.38 87 GLN A N 1
ATOM 688 C CA . GLN A 1 87 ? -3.803 -7.322 5.164 1.00 97.38 87 GLN A CA 1
ATOM 689 C C . GLN A 1 87 ? -3.122 -7.454 3.795 1.00 97.38 87 GLN A C 1
ATOM 691 O O . GLN A 1 87 ? -1.908 -7.352 3.705 1.00 97.38 87 GLN A O 1
ATOM 696 N N . TRP A 1 88 ? -3.879 -7.620 2.705 1.00 95.69 88 TRP A N 1
ATOM 697 C CA . TRP A 1 88 ? -3.278 -7.776 1.378 1.00 95.69 88 TRP A CA 1
ATOM 698 C C . TRP A 1 88 ? -2.662 -6.475 0.859 1.00 95.69 88 TRP A C 1
ATOM 700 O O . TRP A 1 88 ? -1.679 -6.535 0.124 1.00 95.69 88 TRP A O 1
ATOM 710 N N . PHE A 1 89 ? -3.226 -5.322 1.230 1.00 94.00 89 PHE A N 1
ATOM 711 C CA . PHE A 1 89 ? -2.619 -4.019 0.960 1.00 94.00 89 PHE A CA 1
ATOM 712 C C . PHE A 1 89 ? -1.368 -3.821 1.809 1.00 94.00 89 PHE A C 1
ATOM 714 O O . PHE A 1 89 ? -0.339 -3.393 1.291 1.00 94.00 89 PHE A O 1
ATOM 721 N N . LEU A 1 90 ? -1.444 -4.173 3.095 1.00 96.19 90 LEU A N 1
ATOM 722 C CA . LEU A 1 90 ? -0.309 -4.071 4.006 1.00 96.19 90 LEU A CA 1
ATOM 723 C C . LEU A 1 90 ? 0.886 -4.890 3.500 1.00 96.19 90 LEU A C 1
ATOM 725 O O . LEU A 1 90 ? 1.998 -4.369 3.451 1.00 96.19 90 LEU A O 1
ATOM 729 N N . ASP A 1 91 ? 0.646 -6.132 3.077 1.00 96.31 91 ASP A N 1
ATOM 730 C CA . ASP A 1 91 ? 1.680 -7.015 2.530 1.00 96.31 91 ASP A CA 1
ATOM 731 C C . ASP A 1 91 ? 2.304 -6.414 1.259 1.00 96.31 91 ASP A C 1
ATOM 733 O O . ASP A 1 91 ? 3.521 -6.265 1.186 1.00 96.31 91 ASP A O 1
ATOM 737 N N . LEU A 1 92 ? 1.478 -5.959 0.304 1.00 94.75 92 LEU A N 1
ATOM 738 C CA . LEU A 1 92 ? 1.944 -5.301 -0.925 1.00 94.75 92 LEU A CA 1
ATOM 739 C C . LEU A 1 92 ? 2.865 -4.107 -0.627 1.00 94.75 92 LEU A C 1
ATOM 741 O O . LEU A 1 92 ? 3.939 -3.989 -1.218 1.00 94.75 92 LEU A O 1
ATOM 745 N N . PHE A 1 93 ? 2.460 -3.210 0.278 1.00 95.06 93 PHE A N 1
ATOM 746 C CA . PHE A 1 93 ? 3.255 -2.021 0.586 1.00 95.06 93 PHE A CA 1
ATOM 747 C C . PHE A 1 93 ? 4.512 -2.342 1.402 1.00 95.06 93 PHE A C 1
ATOM 749 O O . PHE A 1 93 ? 5.529 -1.673 1.210 1.00 95.06 93 PHE A O 1
ATOM 756 N N . LYS A 1 94 ? 4.491 -3.367 2.264 1.00 97.00 94 LYS A N 1
ATOM 757 C CA . LYS A 1 94 ? 5.690 -3.852 2.972 1.00 97.00 94 LYS A CA 1
ATOM 758 C C . LYS A 1 94 ? 6.717 -4.433 2.008 1.00 97.00 94 LYS A C 1
ATOM 760 O O . LYS A 1 94 ? 7.886 -4.047 2.068 1.00 97.00 94 LYS A O 1
ATOM 765 N N . ASP A 1 95 ? 6.275 -5.286 1.093 1.00 96.44 95 ASP A N 1
ATOM 766 C CA . ASP A 1 95 ? 7.134 -5.879 0.069 1.00 96.44 95 ASP A CA 1
ATOM 767 C C . ASP A 1 95 ? 7.710 -4.791 -0.852 1.00 96.44 95 ASP A C 1
ATOM 769 O O . ASP A 1 95 ? 8.906 -4.780 -1.160 1.00 96.44 95 ASP A O 1
ATOM 773 N N . TRP A 1 96 ? 6.890 -3.799 -1.210 1.00 95.50 96 TRP A N 1
ATOM 774 C CA . TRP A 1 96 ? 7.332 -2.654 -1.998 1.00 95.50 96 TRP A CA 1
ATOM 775 C C . TRP A 1 96 ? 8.353 -1.775 -1.266 1.00 95.50 96 TRP A C 1
ATOM 777 O O . TRP A 1 96 ? 9.369 -1.389 -1.849 1.00 95.50 96 TRP A O 1
ATOM 787 N N . LEU A 1 97 ? 8.136 -1.492 0.022 1.00 96.50 97 LEU A N 1
ATOM 788 C CA . LEU A 1 97 ? 9.094 -0.758 0.848 1.00 96.50 97 LEU A CA 1
ATOM 789 C C . LEU A 1 97 ? 10.445 -1.476 0.896 1.00 96.50 97 LEU A C 1
ATOM 791 O O . LEU A 1 97 ? 11.480 -0.832 0.723 1.00 96.50 97 LEU A O 1
ATOM 795 N N . ALA A 1 98 ? 10.439 -2.792 1.118 1.00 96.94 98 ALA A N 1
ATOM 796 C CA . ALA A 1 98 ? 11.658 -3.591 1.158 1.00 96.94 98 ALA A CA 1
ATOM 797 C C . ALA A 1 98 ? 12.418 -3.513 -0.175 1.00 96.94 98 ALA A C 1
ATOM 799 O O . ALA A 1 98 ? 13.631 -3.296 -0.191 1.00 96.94 98 ALA A O 1
ATOM 800 N N . PHE A 1 99 ? 11.701 -3.606 -1.297 1.00 96.38 99 PHE A N 1
ATOM 801 C CA . PHE A 1 99 ? 12.295 -3.451 -2.620 1.00 96.38 99 PHE A CA 1
ATOM 802 C C . PHE A 1 99 ? 12.930 -2.066 -2.824 1.00 96.38 99 PHE A C 1
ATOM 804 O O . PHE A 1 99 ? 14.070 -1.978 -3.281 1.00 96.38 99 PHE A O 1
ATOM 811 N N . LEU A 1 100 ? 12.231 -0.987 -2.450 1.00 95.75 100 LEU A N 1
ATOM 812 C CA . LEU A 1 100 ? 12.745 0.382 -2.571 1.00 95.75 100 LEU A CA 1
ATOM 813 C C . LEU A 1 100 ? 13.989 0.625 -1.711 1.00 95.75 100 LEU A C 1
ATOM 815 O O . LEU A 1 100 ? 14.935 1.256 -2.177 1.00 95.75 100 LEU A O 1
ATOM 819 N N . VAL A 1 101 ? 14.011 0.122 -0.474 1.00 96.00 101 VAL A N 1
ATOM 820 C CA . VAL A 1 101 ? 15.177 0.253 0.414 1.00 96.00 101 VAL A CA 1
ATOM 821 C C . VAL A 1 101 ? 16.395 -0.440 -0.195 1.00 96.00 101 VAL A C 1
ATOM 823 O O . VAL A 1 101 ? 17.440 0.193 -0.335 1.00 96.00 101 VAL A O 1
ATOM 826 N N . ASN A 1 102 ? 16.240 -1.687 -0.647 1.00 94.94 102 ASN A N 1
ATOM 827 C CA . ASN A 1 102 ? 17.326 -2.434 -1.285 1.00 94.94 102 ASN A CA 1
ATOM 828 C C . ASN A 1 102 ? 17.837 -1.734 -2.555 1.00 94.94 102 ASN A C 1
ATOM 830 O O . ASN A 1 102 ? 19.040 -1.694 -2.811 1.00 94.94 102 ASN A O 1
ATOM 834 N N . PHE A 1 103 ? 16.930 -1.159 -3.348 1.00 93.94 103 PHE A N 1
ATOM 835 C CA . PHE A 1 103 ? 17.283 -0.399 -4.544 1.00 93.94 103 PHE A CA 1
ATOM 836 C C . PHE A 1 103 ? 18.121 0.851 -4.223 1.00 93.94 103 PHE A C 1
ATOM 838 O O . PHE A 1 103 ? 19.141 1.097 -4.870 1.00 93.94 103 PHE A O 1
ATOM 845 N N . GLU A 1 104 ? 17.722 1.631 -3.216 1.00 93.06 104 GLU A N 1
ATOM 846 C CA . GLU A 1 104 ? 18.455 2.831 -2.790 1.00 93.06 104 GLU A CA 1
ATOM 847 C C . GLU A 1 104 ? 19.831 2.490 -2.195 1.00 93.06 104 GLU A C 1
ATOM 849 O O . GLU A 1 104 ? 20.812 3.195 -2.441 1.00 93.06 104 GLU A O 1
ATOM 854 N N . GLU A 1 105 ? 19.936 1.391 -1.446 1.00 92.75 105 GLU A N 1
ATOM 855 C CA . GLU A 1 105 ? 21.211 0.901 -0.914 1.00 92.75 105 GLU A CA 1
ATOM 856 C C . GLU A 1 105 ? 22.169 0.453 -2.023 1.00 92.75 105 GLU A C 1
ATOM 858 O O . GLU A 1 105 ? 23.337 0.853 -2.021 1.00 92.75 105 GLU A O 1
ATOM 863 N N . ALA A 1 106 ? 21.677 -0.303 -3.010 1.00 89.88 106 ALA A N 1
ATOM 864 C CA . ALA A 1 106 ? 22.470 -0.708 -4.169 1.00 89.88 106 ALA A CA 1
ATOM 865 C C . ALA A 1 106 ? 23.025 0.513 -4.923 1.00 89.88 106 ALA A C 1
ATOM 867 O O . ALA A 1 106 ? 24.229 0.599 -5.164 1.00 89.88 106 ALA A O 1
ATOM 868 N N . LYS A 1 107 ? 22.184 1.525 -5.185 1.00 89.06 107 LYS A N 1
ATOM 869 C CA . LYS A 1 107 ? 22.614 2.769 -5.844 1.00 89.06 107 LYS A CA 1
ATOM 870 C C . LYS A 1 107 ? 23.708 3.519 -5.086 1.00 89.06 107 LYS A C 1
ATOM 872 O O . LYS A 1 107 ? 24.617 4.079 -5.707 1.00 89.06 107 LYS A O 1
ATOM 877 N N . ARG A 1 108 ? 23.638 3.560 -3.752 1.00 86.50 108 ARG A N 1
ATOM 878 C CA . ARG A 1 108 ? 24.676 4.194 -2.920 1.00 86.50 108 ARG A CA 1
ATOM 879 C C . ARG A 1 108 ? 25.997 3.436 -3.000 1.00 86.50 108 ARG A C 1
ATOM 881 O O . ARG A 1 108 ? 27.046 4.065 -3.129 1.00 86.50 108 ARG A O 1
ATOM 888 N N . ASN A 1 109 ? 25.949 2.107 -2.966 1.00 84.31 109 ASN A N 1
ATOM 889 C CA . ASN A 1 109 ? 27.144 1.270 -3.063 1.00 84.31 109 ASN A CA 1
ATOM 890 C C . ASN A 1 109 ? 27.828 1.406 -4.432 1.00 84.31 109 ASN A C 1
ATOM 892 O O . ASN A 1 109 ? 29.049 1.565 -4.490 1.00 84.31 109 ASN A O 1
ATOM 896 N N . ASP A 1 110 ? 27.055 1.469 -5.518 1.00 79.06 110 ASP A N 1
ATOM 897 C CA . ASP A 1 110 ? 27.585 1.691 -6.868 1.00 79.06 110 ASP A CA 1
ATOM 898 C C . ASP A 1 110 ? 28.245 3.075 -7.005 1.00 79.06 110 ASP A C 1
ATOM 900 O O . ASP A 1 110 ? 29.348 3.203 -7.549 1.00 79.06 110 ASP A O 1
ATOM 904 N N . SER A 1 111 ? 27.624 4.109 -6.431 1.00 75.00 111 SER A N 1
ATOM 905 C CA . SER A 1 111 ? 28.149 5.486 -6.422 1.00 75.00 111 SER A CA 1
ATOM 906 C C . SER A 1 111 ? 29.454 5.621 -5.616 1.00 75.00 111 SER A C 1
ATOM 908 O O . SER A 1 111 ? 30.355 6.379 -5.977 1.00 75.00 111 SER A 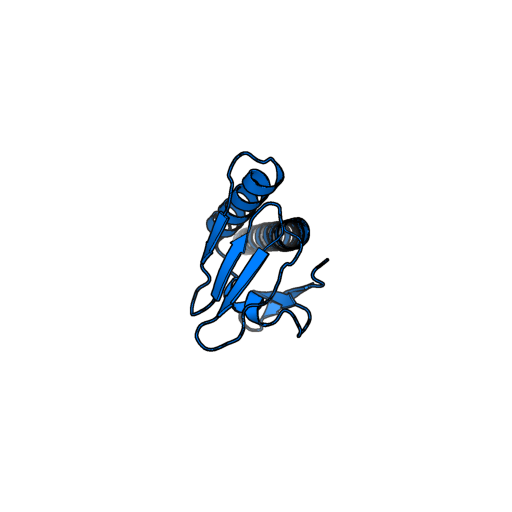O 1
ATOM 910 N N . ASN A 1 112 ? 29.596 4.845 -4.539 1.00 62.44 112 ASN A N 1
ATOM 911 C CA . ASN A 1 112 ? 30.808 4.833 -3.714 1.00 62.44 112 ASN A CA 1
ATOM 912 C C . ASN A 1 112 ? 31.944 4.017 -4.355 1.00 62.44 112 ASN A C 1
ATOM 914 O O . ASN A 1 112 ? 33.115 4.387 -4.244 1.00 62.44 112 ASN A O 1
ATOM 918 N N . SER A 1 113 ? 31.617 2.942 -5.079 1.00 60.16 113 SER A N 1
ATOM 919 C CA . SER A 1 113 ? 32.607 2.137 -5.809 1.00 60.16 113 SER A CA 1
ATOM 920 C C . SER A 1 113 ? 33.227 2.881 -7.002 1.00 60.16 113 SER A C 1
ATOM 922 O O . SER A 1 113 ? 34.399 2.689 -7.320 1.00 60.16 113 SER A O 1
ATOM 924 N N . SER A 1 114 ? 32.475 3.794 -7.624 1.00 56.88 114 SER A N 1
ATOM 925 C CA . SER A 1 114 ? 32.929 4.602 -8.765 1.00 56.88 114 SER A CA 1
ATOM 926 C C . SER A 1 114 ? 33.794 5.807 -8.369 1.00 56.88 114 SER A C 1
ATOM 928 O O . SER A 1 114 ? 34.514 6.338 -9.212 1.00 56.88 114 SER A O 1
ATOM 930 N N . SER A 1 115 ? 33.806 6.181 -7.086 1.00 55.31 115 SER A N 1
ATOM 931 C CA . SER A 1 115 ? 34.662 7.243 -6.528 1.00 55.31 115 SER A CA 1
ATOM 932 C C . SER A 1 115 ? 36.040 6.735 -6.064 1.00 55.31 115 SER A C 1
ATOM 934 O O . SER A 1 115 ? 36.862 7.512 -5.588 1.00 55.31 115 SER A O 1
ATOM 936 N N . SER A 1 116 ? 36.298 5.429 -6.206 1.00 52.78 116 SER A N 1
ATOM 937 C CA . SER A 1 116 ? 37.521 4.744 -5.768 1.00 52.78 116 SER A CA 1
ATOM 938 C C . SER A 1 116 ? 38.332 4.231 -6.966 1.00 52.78 116 SER A C 1
ATOM 940 O O . SER A 1 116 ? 38.638 3.043 -7.057 1.00 52.78 116 SER A O 1
ATOM 942 N N . LYS A 1 117 ? 38.662 5.106 -7.922 1.00 45.56 117 LYS A N 1
ATOM 943 C CA . LYS A 1 117 ? 39.690 4.821 -8.936 1.00 45.56 117 LYS A CA 1
ATOM 944 C C . LYS A 1 117 ? 40.853 5.813 -8.770 1.00 45.56 117 LYS A C 1
ATOM 946 O O . LYS A 1 117 ? 40.571 7.009 -8.752 1.00 45.56 117 LYS A O 1
ATOM 951 N N . PRO A 1 118 ? 42.101 5.331 -8.590 1.00 50.16 118 PRO A N 1
ATOM 952 C CA . PRO A 1 118 ? 43.294 6.175 -8.519 1.00 50.16 118 PRO A CA 1
ATOM 953 C C . PRO A 1 118 ? 43.606 6.868 -9.849 1.00 50.16 118 PRO A C 1
ATOM 955 O O . PRO A 1 118 ? 43.196 6.335 -10.909 1.00 50.16 118 PRO A O 1
#

Secondary structure (DSSP, 8-state):
---EEEEE-TTS-EEEEE-GGGGGGGGG----HHHHHHHHHHHHHHHTTSSSEEEEE-SSSEEEEEETTEEEEEETTSPPEEEEPHHHHHHHHHHHHHHHHHHHHHHHHHHHHHT---

Foldseek 3Di:
DWDKDWDQDPVRHIAMDTPPVVVLCRQLTDLPLVLLVVLLVQLVCQCVVVDQWDWGDGDDFWIWIQHCQAIWIGGVPDDIDDRDHSVVVNVVSVVSSVVSVVSVVVVVVVVVVVVPDD

Organism: NCBI:txid1703345

Radius of gyration: 16.35 Å; chains: 1; bounding box: 60×23×36 Å

Sequence (118 aa):
MIKHSFRINEGGLPGFAIENKYWMLMDLHTRDIRIVKKIIKDLESVINDEVEKAEIEGYDITYVECSKNGCLIYCSGEDTMGPIPVQWFLDLFKDWLAFLVNFEEAKRNDSNSSSSKP

pLDDT: me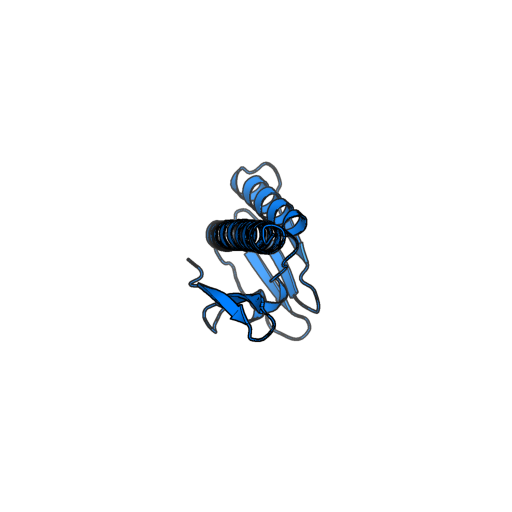an 88.0, std 11.25, range [45.56, 98.06]